Protein AF-A0A7C4DZB6-F1 (afdb_monomer_lite)

Foldseek 3Di:
DDDDPPPVVVVCVVVVVVVVVVVVVVVVCVVVVPDDDDDPLQPFDADDPPDDPVVNVVDCRVVVSVVSVVVVVVVVVVVVVVVVVVVD

pLDDT: mean 87.51, std 11.6, range [43.81, 97.94]

Structure (mmCIF, N/CA/C/O backbone):
data_AF-A0A7C4DZB6-F1
#
_entry.id   AF-A0A7C4DZB6-F1
#
loop_
_atom_site.group_PDB
_atom_site.id
_atom_site.type_symbol
_atom_site.label_atom_id
_atom_site.label_alt_id
_atom_site.label_comp_id
_atom_site.label_asym_id
_atom_site.label_entity_id
_atom_site.label_seq_id
_atom_site.pdbx_PDB_ins_code
_atom_site.Cartn_x
_atom_site.Cartn_y
_atom_site.Cartn_z
_atom_site.occupancy
_atom_site.B_iso_or_equiv
_atom_site.auth_seq_id
_atom_site.auth_comp_id
_atom_site.auth_asym_id
_atom_site.auth_atom_id
_atom_site.pdbx_PDB_model_num
ATOM 1 N N . MET A 1 1 ? -37.264 -18.567 20.679 1.00 43.81 1 MET A N 1
ATOM 2 C CA . MET A 1 1 ? -35.853 -18.182 20.474 1.00 43.81 1 MET A CA 1
ATOM 3 C C . MET A 1 1 ? -35.665 -18.037 18.970 1.00 43.81 1 MET A C 1
ATOM 5 O O . MET A 1 1 ? -35.610 -19.041 18.275 1.00 43.81 1 MET A O 1
ATOM 9 N N . GLU A 1 2 ? -35.758 -16.813 18.449 1.00 49.41 2 GLU A N 1
ATOM 10 C CA . GLU A 1 2 ? -35.653 -16.544 17.008 1.00 49.41 2 GLU A CA 1
ATOM 11 C C . GLU A 1 2 ? -34.194 -16.664 16.563 1.00 49.41 2 GLU A C 1
ATOM 13 O O . GLU A 1 2 ? -33.314 -15.969 17.068 1.00 49.41 2 GLU A O 1
ATOM 18 N N . THR A 1 3 ? -33.918 -17.566 15.626 1.00 56.78 3 THR A N 1
ATOM 19 C CA . THR A 1 3 ? -32.589 -17.695 15.029 1.00 56.78 3 THR A CA 1
ATOM 20 C C . THR A 1 3 ? -32.464 -16.686 13.894 1.00 56.78 3 THR A C 1
ATOM 22 O O . THR A 1 3 ? -32.981 -16.916 12.799 1.00 56.78 3 THR A O 1
ATOM 25 N N . ILE A 1 4 ? -31.773 -15.573 14.140 1.00 66.00 4 ILE A N 1
ATOM 26 C CA . ILE A 1 4 ? -31.389 -14.625 13.089 1.00 66.00 4 ILE A CA 1
ATOM 27 C C . ILE A 1 4 ? -30.488 -15.376 12.099 1.00 66.00 4 ILE A C 1
ATOM 29 O O . ILE A 1 4 ? -29.339 -15.705 12.403 1.00 66.00 4 ILE A O 1
ATOM 33 N N . LYS A 1 5 ? -31.009 -15.683 10.906 1.00 63.56 5 LYS A N 1
ATOM 34 C CA . LYS A 1 5 ? -30.211 -16.232 9.804 1.00 63.56 5 LYS A CA 1
ATOM 35 C C . LYS A 1 5 ? -29.308 -15.120 9.276 1.00 63.56 5 LYS A C 1
ATOM 37 O O . LYS A 1 5 ? -29.707 -14.343 8.415 1.00 63.56 5 LYS A O 1
ATOM 42 N N . ILE A 1 6 ? -28.090 -15.037 9.804 1.00 65.44 6 ILE A N 1
ATOM 43 C CA . ILE A 1 6 ? -27.058 -14.128 9.299 1.00 65.44 6 ILE A CA 1
ATOM 44 C C . ILE A 1 6 ? -26.742 -14.542 7.857 1.00 65.44 6 ILE A C 1
ATOM 46 O O . ILE A 1 6 ? -26.097 -15.567 7.614 1.00 65.44 6 ILE A O 1
ATOM 50 N N . ASN A 1 7 ? -27.223 -13.761 6.890 1.00 68.88 7 ASN A N 1
ATOM 51 C CA . ASN A 1 7 ? -26.947 -13.988 5.480 1.00 68.88 7 ASN A CA 1
ATOM 52 C C . ASN A 1 7 ? -25.494 -13.591 5.186 1.00 68.88 7 ASN A C 1
ATOM 54 O O . ASN A 1 7 ? -25.208 -12.438 4.865 1.00 68.88 7 ASN A O 1
ATOM 58 N N . ARG A 1 8 ? -24.568 -14.552 5.310 1.00 69.25 8 ARG A N 1
ATOM 59 C CA . ARG A 1 8 ? -23.122 -14.344 5.095 1.00 69.25 8 ARG A CA 1
ATOM 60 C C . ARG A 1 8 ? -22.820 -13.686 3.748 1.00 69.25 8 ARG A C 1
ATOM 62 O O . ARG A 1 8 ? -21.847 -12.950 3.648 1.00 69.25 8 ARG A O 1
ATOM 69 N N . PHE A 1 9 ? -23.677 -13.902 2.747 1.00 70.44 9 PHE A N 1
ATOM 70 C CA . PHE A 1 9 ? -23.546 -13.325 1.412 1.00 70.44 9 PHE A CA 1
ATOM 71 C C . PHE A 1 9 ? -23.538 -11.788 1.420 1.00 70.44 9 PHE A C 1
ATOM 73 O O . PHE A 1 9 ? -22.777 -11.168 0.682 1.00 70.44 9 PHE A O 1
ATOM 80 N N . SER A 1 10 ? -24.312 -11.168 2.317 1.00 76.75 10 SER A N 1
ATOM 81 C CA . SER A 1 10 ? -24.396 -9.708 2.433 1.00 76.75 10 SER A CA 1
ATOM 82 C C . SER A 1 10 ? -23.085 -9.061 2.893 1.00 76.75 10 SER A C 1
ATOM 84 O O . SER A 1 10 ? -22.850 -7.897 2.584 1.00 76.75 10 SER A O 1
ATOM 86 N N . ASN A 1 11 ? -22.214 -9.805 3.585 1.00 83.94 11 ASN A N 1
ATOM 87 C CA . ASN A 1 11 ? -20.913 -9.301 4.034 1.00 83.94 11 ASN A CA 1
ATOM 88 C C . ASN A 1 11 ? -19.890 -9.225 2.890 1.00 83.94 11 ASN A C 1
ATOM 90 O O . ASN A 1 11 ? -18.936 -8.457 2.974 1.00 83.94 11 ASN A O 1
ATOM 94 N N . TYR A 1 12 ? -20.082 -9.997 1.815 1.00 88.06 12 TYR A N 1
ATOM 95 C CA . TYR A 1 12 ? -19.166 -10.010 0.671 1.00 88.06 12 TYR A CA 1
ATOM 96 C C . TYR A 1 12 ? -19.475 -8.921 -0.350 1.00 88.06 12 TYR A C 1
ATOM 98 O O . TYR A 1 12 ? -18.569 -8.487 -1.053 1.00 88.06 12 TYR A O 1
ATOM 106 N N . ILE A 1 13 ? -20.723 -8.449 -0.415 1.00 90.81 13 ILE A N 1
ATOM 107 C CA . ILE A 1 13 ? -21.145 -7.379 -1.329 1.00 90.81 13 ILE A CA 1
ATOM 108 C C . ILE A 1 13 ? -20.242 -6.135 -1.227 1.00 90.81 13 ILE A C 1
ATOM 110 O O . ILE A 1 13 ? -19.715 -5.722 -2.262 1.00 90.81 13 ILE A O 1
ATOM 114 N N . PRO A 1 14 ? -19.988 -5.544 -0.038 1.00 92.12 14 PRO A N 1
ATOM 115 C CA . PRO A 1 14 ? -19.117 -4.372 0.051 1.00 92.12 14 PRO A CA 1
ATOM 116 C C . PRO A 1 14 ? -17.669 -4.683 -0.348 1.00 92.12 14 PRO A C 1
ATOM 118 O O . PRO A 1 14 ? -17.028 -3.860 -0.996 1.00 92.12 14 PRO A O 1
ATOM 121 N N . ILE A 1 15 ? -17.164 -5.878 -0.026 1.00 93.56 15 ILE A N 1
ATOM 122 C CA . ILE A 1 15 ? -15.795 -6.303 -0.358 1.00 93.56 15 ILE A CA 1
ATOM 123 C C . ILE A 1 15 ? -15.629 -6.425 -1.876 1.00 93.56 15 ILE A C 1
ATOM 125 O O . ILE A 1 15 ? -14.722 -5.827 -2.450 1.00 93.56 15 ILE A O 1
ATOM 129 N N . LEU A 1 16 ? -16.532 -7.156 -2.532 1.00 95.44 16 LEU A N 1
ATOM 130 C CA . LEU A 1 16 ? -16.524 -7.357 -3.981 1.00 95.44 16 LEU A CA 1
ATOM 131 C C . LEU A 1 16 ? -16.697 -6.037 -4.730 1.00 95.44 16 LEU A C 1
ATOM 133 O O . LEU A 1 16 ? -15.978 -5.792 -5.694 1.00 95.44 16 LEU A O 1
ATOM 137 N N . SER A 1 17 ? -17.598 -5.173 -4.257 1.00 94.88 17 SER A N 1
ATOM 138 C CA . SER A 1 17 ? -17.782 -3.831 -4.814 1.00 94.88 17 SER A CA 1
ATOM 139 C C . SER A 1 17 ? -16.499 -3.004 -4.714 1.00 94.88 17 SER A C 1
ATOM 141 O O . SER A 1 17 ? -16.075 -2.408 -5.700 1.00 94.88 17 SER A O 1
ATOM 143 N N . THR A 1 18 ? -15.828 -3.030 -3.556 1.00 96.62 18 THR A N 1
ATOM 144 C CA . THR A 1 18 ? -14.573 -2.293 -3.342 1.00 96.62 18 THR A CA 1
ATOM 145 C C . THR A 1 18 ? -13.481 -2.792 -4.280 1.00 96.62 18 THR A C 1
ATOM 147 O O . THR A 1 18 ? -12.867 -1.991 -4.974 1.00 96.62 18 THR A O 1
ATOM 150 N N . ILE A 1 19 ? -13.287 -4.112 -4.370 1.00 97.25 19 ILE A N 1
ATOM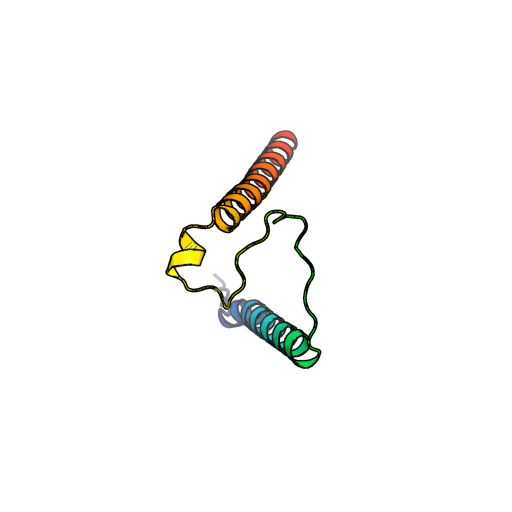 151 C CA . ILE A 1 19 ? -12.304 -4.718 -5.277 1.00 97.25 19 ILE A CA 1
ATOM 152 C C . ILE A 1 19 ? -12.609 -4.331 -6.729 1.00 97.25 19 ILE A C 1
ATOM 154 O O . ILE A 1 19 ? -11.714 -3.885 -7.444 1.00 97.25 19 ILE A O 1
ATOM 158 N N . PHE A 1 20 ? -13.867 -4.459 -7.159 1.00 97.94 20 PHE A N 1
ATOM 159 C CA . PHE A 1 20 ? -14.285 -4.102 -8.514 1.00 97.94 20 PHE A CA 1
ATOM 160 C C . PHE A 1 20 ? -14.016 -2.625 -8.827 1.00 97.94 20 PHE A C 1
ATOM 162 O O . PHE A 1 20 ? -13.413 -2.316 -9.853 1.00 97.94 20 PHE A O 1
ATOM 169 N N . LEU A 1 21 ? -14.402 -1.719 -7.926 1.00 97.81 21 LEU A N 1
ATOM 170 C CA . LEU A 1 21 ? -14.163 -0.282 -8.068 1.00 97.81 21 LEU A CA 1
ATOM 171 C C . LEU A 1 21 ? -12.667 0.046 -8.130 1.00 97.81 21 LEU A C 1
ATOM 173 O O . LEU A 1 21 ? -12.262 0.855 -8.964 1.00 97.81 21 LEU A O 1
ATOM 177 N N . THR A 1 22 ? -11.837 -0.599 -7.303 1.00 97.19 22 THR A N 1
ATOM 178 C CA . THR A 1 22 ? -10.377 -0.428 -7.333 1.00 97.19 22 THR A CA 1
ATOM 179 C C . THR A 1 22 ? -9.795 -0.815 -8.693 1.00 97.19 22 THR A C 1
ATOM 181 O O . THR A 1 22 ? -9.016 -0.050 -9.262 1.00 97.19 22 THR A O 1
ATOM 184 N N . TRP A 1 23 ? -10.192 -1.962 -9.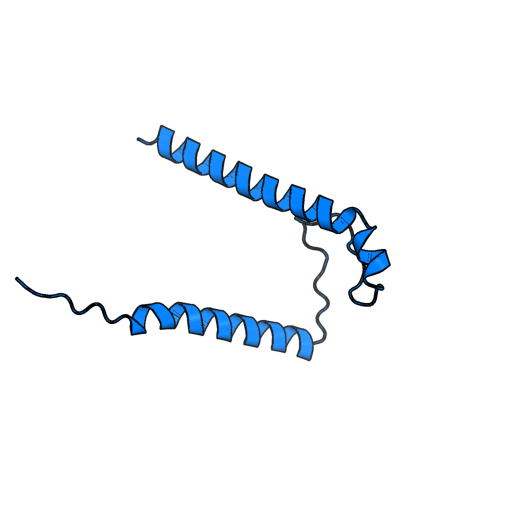246 1.00 97.69 23 TRP A N 1
ATOM 185 C CA . TRP A 1 23 ? -9.711 -2.411 -10.557 1.00 97.69 23 TRP A CA 1
ATOM 186 C C . TRP A 1 23 ? -10.225 -1.553 -11.709 1.00 97.69 23 TRP A C 1
ATOM 188 O O . TRP A 1 23 ? -9.468 -1.265 -12.640 1.00 97.69 23 TRP A O 1
ATOM 198 N N . LEU A 1 24 ? -11.483 -1.114 -11.642 1.00 97.69 24 LEU A N 1
ATOM 199 C CA . LEU A 1 24 ? -12.057 -0.187 -12.613 1.00 97.69 24 LEU A CA 1
ATOM 200 C C . LEU A 1 24 ? -11.256 1.121 -12.643 1.00 97.69 24 LEU A C 1
ATOM 202 O O . LEU A 1 24 ? -10.850 1.573 -13.711 1.00 97.69 24 LEU A O 1
ATOM 206 N N . PHE A 1 25 ? -10.963 1.686 -11.471 1.00 95.44 25 PHE A N 1
ATOM 207 C CA . PHE A 1 25 ? -10.180 2.911 -11.348 1.00 95.44 25 PHE A CA 1
ATOM 208 C C . PHE A 1 25 ? -8.736 2.745 -11.843 1.00 95.44 25 PHE A C 1
ATOM 210 O O . PHE A 1 25 ? -8.258 3.568 -12.623 1.00 95.44 25 PHE A O 1
ATOM 217 N N . ALA A 1 26 ? -8.055 1.660 -11.459 1.00 93.62 26 ALA A N 1
ATOM 218 C CA . ALA A 1 26 ? -6.705 1.362 -11.943 1.00 93.62 26 ALA A CA 1
ATOM 219 C C . ALA A 1 26 ? -6.667 1.235 -13.476 1.00 93.62 26 ALA A C 1
ATOM 221 O O . ALA A 1 26 ? -5.776 1.776 -14.128 1.00 93.62 26 ALA A O 1
ATOM 222 N N . SER A 1 27 ? -7.678 0.584 -14.056 1.00 95.50 27 SER A N 1
ATOM 223 C CA . SER A 1 27 ? -7.810 0.432 -15.508 1.00 95.50 27 SER A CA 1
ATOM 224 C C . SER A 1 27 ? -8.019 1.778 -16.205 1.00 95.50 27 SER A C 1
ATOM 226 O O . SER A 1 27 ? -7.424 2.020 -17.253 1.00 95.50 27 SER A O 1
ATOM 228 N N . MET A 1 28 ? -8.808 2.681 -15.613 1.00 95.81 28 MET A N 1
ATOM 229 C CA . MET A 1 28 ? -8.980 4.046 -16.122 1.00 95.81 28 MET A CA 1
ATOM 230 C C . MET A 1 28 ? -7.670 4.846 -16.099 1.00 95.81 28 MET A C 1
ATOM 232 O O . MET A 1 28 ? -7.360 5.506 -17.087 1.00 95.81 28 MET A O 1
ATOM 236 N N . ILE A 1 29 ? -6.885 4.766 -15.018 1.00 93.44 29 ILE A N 1
ATOM 237 C CA . ILE A 1 29 ? -5.572 5.434 -14.924 1.00 93.44 29 ILE A CA 1
ATOM 238 C C . ILE A 1 29 ? -4.640 4.963 -16.042 1.00 93.44 29 ILE A C 1
ATOM 240 O O . ILE A 1 29 ? -4.030 5.795 -16.711 1.00 93.44 29 ILE A O 1
ATOM 244 N N . ILE A 1 30 ? -4.562 3.645 -16.255 1.00 92.00 30 ILE A N 1
ATOM 245 C CA . ILE A 1 30 ? -3.722 3.048 -17.300 1.00 92.00 30 ILE A CA 1
ATOM 246 C C . ILE A 1 30 ? -4.199 3.489 -18.688 1.00 92.00 30 ILE A C 1
ATOM 248 O O . ILE A 1 30 ? -3.385 3.867 -19.523 1.00 92.00 30 ILE A O 1
ATOM 252 N N . TYR A 1 31 ? -5.513 3.476 -18.932 1.00 95.75 31 TYR A N 1
ATOM 253 C CA . TYR A 1 31 ? -6.088 3.855 -20.225 1.00 95.75 31 TYR A CA 1
ATOM 254 C C . TYR A 1 31 ? -5.817 5.321 -20.595 1.00 95.75 31 TYR A C 1
ATOM 256 O O . TYR A 1 31 ? -5.622 5.636 -21.766 1.00 95.75 31 TYR A O 1
ATOM 264 N N . VAL A 1 32 ? -5.803 6.215 -19.605 1.00 95.00 32 VAL A N 1
ATOM 265 C CA . VAL A 1 32 ? -5.579 7.658 -19.799 1.00 95.00 32 VAL A CA 1
ATOM 266 C C . VAL A 1 32 ? -4.089 8.038 -19.667 1.00 95.00 32 VAL A C 1
ATOM 268 O O . VAL A 1 32 ? -3.744 9.203 -19.828 1.00 95.00 32 VAL A O 1
ATOM 271 N N . ASP A 1 33 ? -3.197 7.073 -19.403 1.00 89.50 33 ASP A N 1
ATOM 272 C CA . ASP A 1 33 ? -1.756 7.272 -19.149 1.00 89.50 33 ASP A CA 1
ATOM 273 C C . ASP A 1 33 ? -1.469 8.354 -18.087 1.00 89.50 33 ASP A C 1
ATOM 275 O O . ASP A 1 33 ? -0.564 9.186 -18.201 1.00 89.50 33 ASP A O 1
ATOM 279 N N . ILE A 1 34 ? -2.278 8.371 -17.024 1.00 87.94 34 ILE A N 1
ATOM 280 C CA . ILE A 1 34 ? -2.065 9.296 -15.909 1.00 87.94 34 ILE A CA 1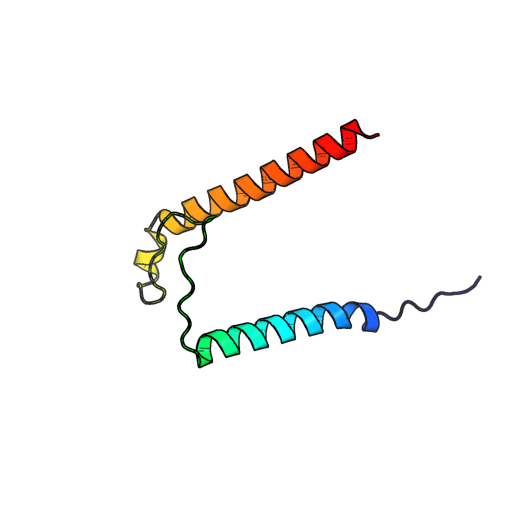
ATOM 281 C C . ILE A 1 34 ? -0.871 8.794 -15.101 1.00 87.94 34 ILE A C 1
ATOM 283 O O . ILE A 1 34 ? -0.923 7.718 -14.507 1.00 87.94 34 ILE A O 1
ATOM 287 N N . ARG A 1 35 ? 0.185 9.609 -15.017 1.00 83.19 35 ARG A N 1
ATOM 288 C CA . ARG A 1 35 ? 1.325 9.367 -14.124 1.00 83.19 35 ARG A CA 1
ATOM 289 C C . ARG A 1 35 ? 1.049 10.013 -12.767 1.00 83.19 35 ARG A C 1
ATOM 291 O O . ARG A 1 35 ? 1.135 11.240 -12.668 1.00 83.19 35 ARG A O 1
ATOM 298 N N . PRO A 1 36 ? 0.674 9.244 -11.729 1.00 79.19 36 PRO A N 1
ATOM 299 C CA . PRO A 1 36 ? 0.436 9.816 -10.415 1.00 79.19 36 PRO A CA 1
ATOM 300 C C . PRO A 1 36 ? 1.726 10.448 -9.885 1.00 79.19 36 PRO A C 1
ATOM 302 O O . PRO A 1 36 ? 2.807 9.872 -9.990 1.00 79.19 36 PRO A O 1
ATOM 305 N N . GLY A 1 37 ? 1.604 11.658 -9.338 1.00 81.81 37 GLY A N 1
ATOM 306 C CA . GLY A 1 37 ? 2.719 12.340 -8.690 1.00 81.81 37 GLY A CA 1
ATOM 307 C C . GLY A 1 37 ? 3.176 11.613 -7.425 1.00 81.81 37 GLY A C 1
ATOM 308 O O . GLY A 1 37 ? 2.484 10.738 -6.900 1.00 81.81 37 GLY A O 1
ATOM 309 N N . GLN A 1 38 ? 4.341 12.008 -6.915 1.00 81.94 38 GLN A N 1
ATOM 310 C CA . GLN A 1 38 ? 4.895 11.427 -5.699 1.00 81.94 38 GLN A CA 1
ATOM 311 C C . GLN A 1 38 ? 3.953 11.667 -4.502 1.00 81.94 38 GLN A C 1
ATOM 313 O O . GLN A 1 38 ? 3.589 12.819 -4.235 1.00 81.94 38 GLN A O 1
ATOM 318 N N . PRO A 1 39 ? 3.547 10.617 -3.764 1.00 83.69 39 PRO A N 1
ATOM 319 C CA . PRO A 1 39 ? 2.698 10.792 -2.597 1.00 83.69 39 PRO A CA 1
ATOM 320 C C . PRO A 1 39 ? 3.418 11.599 -1.503 1.00 83.69 39 PRO A C 1
ATOM 322 O O . PRO A 1 39 ? 4.590 11.343 -1.220 1.00 83.69 39 PRO A O 1
ATOM 325 N N . PRO A 1 40 ? 2.726 12.519 -0.807 1.00 84.94 40 PRO A N 1
ATOM 326 C CA . PRO A 1 40 ? 3.346 13.379 0.207 1.00 84.94 40 PRO A CA 1
ATOM 327 C C . PRO A 1 40 ? 3.877 12.605 1.425 1.00 84.94 40 PRO A C 1
ATOM 329 O O . PRO A 1 40 ? 4.754 13.082 2.136 1.00 84.94 40 PRO A O 1
ATOM 332 N N . ILE A 1 41 ? 3.341 11.408 1.669 1.00 84.50 41 ILE A N 1
ATOM 333 C CA . ILE A 1 41 ? 3.719 10.520 2.778 1.00 84.50 41 ILE A CA 1
ATOM 334 C C . ILE A 1 41 ? 4.941 9.636 2.470 1.00 84.50 41 ILE A C 1
ATOM 336 O O . ILE A 1 41 ? 5.471 9.009 3.383 1.00 84.50 41 ILE A O 1
ATOM 340 N N . THR A 1 42 ? 5.399 9.595 1.215 1.00 89.50 42 THR A N 1
ATOM 341 C CA . THR A 1 42 ? 6.552 8.801 0.754 1.00 89.50 42 THR A CA 1
ATOM 342 C C . THR A 1 42 ? 7.537 9.710 0.007 1.00 89.50 42 THR A C 1
ATOM 344 O O . THR A 1 42 ? 7.614 9.677 -1.22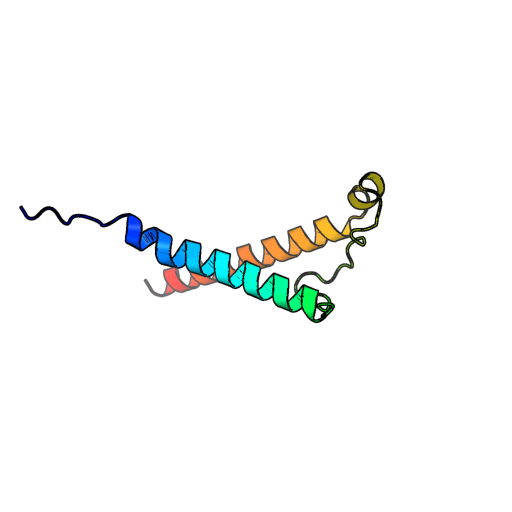6 1.00 89.50 42 THR A O 1
ATOM 347 N N . PRO A 1 43 ? 8.253 10.589 0.733 1.00 87.94 43 PRO A N 1
ATOM 348 C CA . PRO A 1 43 ? 9.050 11.661 0.137 1.00 87.94 43 PRO A CA 1
ATOM 349 C C . PRO A 1 43 ? 10.357 11.170 -0.494 1.00 87.94 43 PRO A C 1
ATOM 351 O O . PRO A 1 43 ? 10.964 11.892 -1.286 1.00 87.94 43 PRO A O 1
ATOM 354 N N . PHE A 1 44 ? 10.815 9.960 -0.167 1.00 91.31 44 PHE A N 1
ATOM 355 C CA . PHE A 1 44 ? 12.019 9.408 -0.773 1.00 91.31 44 PHE A CA 1
ATOM 356 C C . PHE A 1 44 ? 11.671 8.775 -2.119 1.00 91.31 44 PHE A C 1
ATOM 358 O O . PHE A 1 44 ? 10.755 7.960 -2.206 1.00 91.31 44 PHE A O 1
ATOM 365 N N . GLN A 1 45 ? 12.393 9.158 -3.172 1.00 89.50 45 GLN A N 1
ATOM 366 C CA . GLN A 1 45 ? 12.179 8.610 -4.509 1.00 89.50 45 GLN A CA 1
ATOM 367 C C . GLN A 1 45 ? 12.565 7.127 -4.535 1.00 89.50 45 GLN A C 1
ATOM 369 O O . GLN A 1 45 ? 13.706 6.764 -4.233 1.00 89.50 45 GLN A O 1
ATOM 374 N N . GLU A 1 46 ? 11.615 6.275 -4.907 1.00 87.25 46 GLU A N 1
ATOM 375 C CA . GLU A 1 46 ? 11.836 4.836 -5.037 1.00 87.25 46 GLU A CA 1
ATOM 376 C C . GLU A 1 46 ? 12.432 4.487 -6.411 1.00 87.25 46 GLU A C 1
ATOM 378 O O . GLU A 1 46 ? 12.276 5.258 -7.364 1.00 87.25 46 GLU A O 1
ATOM 383 N N . PRO A 1 47 ? 13.153 3.353 -6.527 1.00 88.06 47 PRO A N 1
ATOM 384 C CA . PRO A 1 47 ? 13.594 2.846 -7.820 1.00 88.06 47 PRO A CA 1
ATOM 385 C C . PRO A 1 47 ? 12.412 2.663 -8.770 1.00 88.06 47 PRO A C 1
ATOM 387 O O . PRO A 1 47 ? 11.340 2.216 -8.362 1.00 88.06 47 PRO A O 1
ATOM 390 N N . GLU A 1 48 ? 12.633 2.947 -10.048 1.00 86.00 48 GLU A N 1
ATOM 391 C CA . GLU A 1 48 ? 11.628 2.691 -11.073 1.00 86.00 48 GLU A CA 1
ATOM 392 C C . GLU A 1 48 ? 11.308 1.187 -11.154 1.00 86.00 48 GLU A C 1
ATOM 394 O O . GLU A 1 48 ? 12.198 0.353 -10.956 1.00 86.00 48 GLU A O 1
ATOM 399 N N . PRO A 1 49 ? 10.079 0.795 -11.532 1.00 81.00 49 PRO A N 1
ATOM 400 C CA . PRO A 1 49 ? 9.720 -0.615 -11.707 1.00 81.00 49 PRO A CA 1
ATOM 401 C C . PRO A 1 49 ? 10.595 -1.361 -12.727 1.00 81.00 49 PRO A C 1
ATOM 403 O O . PRO A 1 49 ? 10.688 -2.586 -12.694 1.00 81.00 49 PRO A O 1
ATOM 406 N N . SER A 1 50 ? 11.246 -0.633 -13.640 1.00 85.75 50 SER A N 1
ATOM 407 C CA . SER A 1 50 ? 12.204 -1.175 -14.608 1.00 85.75 50 SER A CA 1
ATOM 408 C C . SER A 1 50 ? 13.597 -1.445 -14.024 1.00 85.75 50 SER A C 1
ATOM 410 O O . SER A 1 50 ? 14.448 -2.002 -14.720 1.00 85.75 50 SER A O 1
ATOM 412 N N . THR A 1 51 ? 13.878 -1.027 -12.786 1.00 87.75 51 THR A N 1
ATOM 413 C CA . THR A 1 51 ? 15.168 -1.259 -12.127 1.00 87.75 51 THR A CA 1
ATOM 414 C C . THR A 1 51 ? 15.344 -2.751 -11.800 1.00 87.75 51 THR A C 1
ATOM 416 O O . THR A 1 51 ? 14.430 -3.369 -11.250 1.00 87.75 51 THR A O 1
ATOM 419 N N . PRO A 1 52 ? 16.517 -3.357 -12.083 1.00 90.56 52 PRO A N 1
ATOM 420 C CA . PRO A 1 52 ? 16.774 -4.753 -11.746 1.00 90.56 52 PRO A CA 1
ATOM 421 C C . PRO A 1 52 ? 16.543 -5.045 -10.252 1.00 90.56 52 PRO A C 1
ATOM 423 O O . PRO A 1 52 ? 17.014 -4.271 -9.411 1.00 90.56 52 PRO A O 1
ATOM 426 N N . PRO A 1 53 ? 15.921 -6.185 -9.884 1.00 85.81 53 PRO A N 1
ATOM 427 C CA . PRO A 1 53 ? 15.563 -6.477 -8.492 1.00 85.81 53 PRO A CA 1
ATOM 428 C C . PRO A 1 53 ? 16.743 -6.400 -7.516 1.00 85.81 53 PRO A C 1
ATOM 430 O O . PRO A 1 53 ? 16.617 -5.852 -6.426 1.00 85.81 53 PRO A O 1
ATOM 433 N N . GLY A 1 54 ? 17.922 -6.884 -7.926 1.00 87.94 54 GLY A N 1
ATOM 434 C CA . GLY A 1 54 ? 19.125 -6.846 -7.090 1.00 87.94 54 GLY A CA 1
ATOM 435 C C . GLY A 1 54 ? 19.604 -5.430 -6.752 1.00 87.94 54 GLY A C 1
ATOM 436 O O . GLY A 1 54 ? 20.196 -5.230 -5.699 1.00 87.94 54 GLY A O 1
ATOM 437 N N . GLN A 1 55 ? 19.323 -4.443 -7.606 1.00 83.56 55 GLN A N 1
ATOM 438 C CA . GLN A 1 55 ? 19.649 -3.037 -7.349 1.00 83.56 55 GLN A CA 1
ATOM 439 C C . GLN A 1 55 ? 18.534 -2.334 -6.570 1.00 83.56 55 GLN A C 1
ATOM 441 O O . GLN A 1 55 ? 18.820 -1.493 -5.720 1.00 83.56 55 GLN A O 1
ATOM 446 N N . ALA A 1 56 ? 17.274 -2.713 -6.806 1.00 85.00 56 ALA A N 1
ATOM 447 C CA . ALA A 1 56 ? 16.130 -2.169 -6.082 1.00 85.00 56 ALA A CA 1
ATOM 448 C C . ALA A 1 56 ? 16.214 -2.445 -4.568 1.00 85.00 56 ALA A C 1
ATOM 450 O O . ALA A 1 56 ? 15.898 -1.567 -3.770 1.00 85.00 56 ALA A O 1
ATOM 451 N N . LEU A 1 57 ? 16.715 -3.623 -4.176 1.00 85.19 57 LEU A N 1
ATOM 452 C CA . LEU A 1 57 ? 16.885 -4.016 -2.769 1.00 85.19 57 LEU A CA 1
ATOM 453 C C . LEU A 1 57 ? 18.010 -3.269 -2.039 1.00 85.19 57 LEU A C 1
ATOM 455 O O . LEU A 1 57 ? 18.021 -3.214 -0.814 1.00 85.19 57 LEU A O 1
ATOM 459 N N . LEU A 1 58 ? 18.974 -2.713 -2.772 1.00 89.88 58 LEU A N 1
ATOM 460 C CA . LEU A 1 58 ? 20.070 -1.946 -2.177 1.00 89.88 58 LEU A CA 1
ATOM 461 C C . LEU A 1 58 ? 19.685 -0.485 -1.932 1.00 89.88 58 LEU A C 1
ATOM 463 O O . LEU A 1 58 ? 20.380 0.214 -1.196 1.00 89.88 58 LEU A O 1
ATOM 467 N N . ASN A 1 59 ? 18.595 -0.008 -2.541 1.00 90.31 59 ASN A N 1
ATOM 468 C CA . ASN A 1 59 ? 18.131 1.353 -2.334 1.00 90.31 59 ASN A CA 1
ATOM 469 C C . ASN A 1 59 ? 17.451 1.464 -0.954 1.00 90.31 59 ASN A C 1
ATOM 471 O O . ASN A 1 59 ? 16.477 0.756 -0.706 1.00 90.31 59 ASN A O 1
ATOM 475 N N . PRO A 1 60 ? 17.906 2.356 -0.054 1.00 92.00 60 PRO A N 1
ATOM 476 C CA . PRO A 1 60 ? 17.276 2.546 1.251 1.00 92.00 60 PRO A CA 1
ATOM 477 C C . PRO A 1 60 ? 15.889 3.213 1.181 1.00 92.00 60 PRO A C 1
ATOM 479 O O . PRO A 1 60 ? 15.122 3.115 2.140 1.00 92.00 60 PRO A O 1
ATOM 482 N N . ALA A 1 61 ? 15.548 3.896 0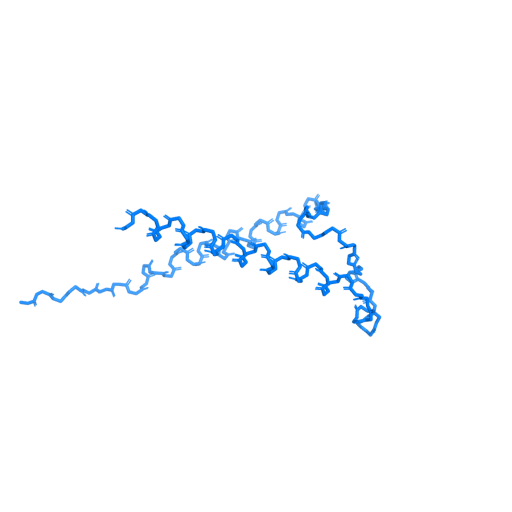.083 1.00 92.50 61 ALA A N 1
ATOM 483 C CA . ALA A 1 61 ? 14.347 4.727 -0.028 1.00 92.50 61 ALA A CA 1
ATOM 484 C C . ALA A 1 61 ? 13.019 3.987 0.247 1.00 92.50 61 ALA A C 1
ATOM 486 O O . ALA A 1 61 ? 12.252 4.494 1.071 1.00 92.50 61 ALA A O 1
ATOM 487 N N . PRO A 1 62 ? 12.747 2.788 -0.317 1.00 91.31 62 PRO A N 1
ATOM 488 C CA . PRO A 1 62 ? 11.506 2.057 -0.035 1.00 91.31 62 PRO A CA 1
ATOM 489 C C . PRO A 1 62 ? 11.357 1.700 1.452 1.00 91.31 62 PRO A C 1
ATOM 491 O O . PRO A 1 62 ? 10.267 1.769 2.026 1.00 91.31 62 PRO A O 1
ATOM 494 N N . TYR A 1 63 ? 12.470 1.371 2.116 1.00 93.06 63 TYR A N 1
ATOM 495 C CA . TYR A 1 63 ? 12.482 1.047 3.542 1.00 93.06 63 TYR A CA 1
ATOM 496 C C . TYR A 1 63 ? 12.209 2.285 4.401 1.00 93.06 63 TYR A C 1
ATOM 498 O O . TYR A 1 63 ? 11.415 2.221 5.341 1.00 93.06 63 TYR A O 1
ATOM 506 N N . LEU A 1 64 ? 12.814 3.426 4.061 1.00 93.81 64 LEU A N 1
ATOM 507 C CA . LEU A 1 64 ? 12.587 4.689 4.767 1.00 93.81 64 LEU A CA 1
ATOM 508 C C . LEU A 1 64 ? 11.142 5.181 4.611 1.00 93.81 64 LEU A C 1
ATOM 510 O O . LEU A 1 64 ? 10.523 5.565 5.605 1.00 93.81 64 LEU A O 1
ATOM 514 N N . ASN A 1 65 ? 10.581 5.106 3.401 1.00 94.56 65 ASN A N 1
ATOM 515 C CA . ASN A 1 65 ? 9.171 5.417 3.149 1.00 94.56 65 ASN A CA 1
ATOM 516 C C . ASN A 1 65 ? 8.242 4.521 3.979 1.00 94.56 65 ASN A C 1
ATOM 518 O O . ASN A 1 65 ? 7.305 5.011 4.611 1.00 94.56 65 ASN A O 1
ATOM 522 N N . THR A 1 66 ? 8.540 3.222 4.044 1.00 93.94 66 THR A N 1
ATOM 523 C CA . THR A 1 66 ? 7.767 2.262 4.845 1.00 93.94 66 THR A CA 1
ATOM 524 C C . THR A 1 66 ? 7.807 2.608 6.337 1.00 93.94 66 THR A C 1
ATOM 526 O O . THR A 1 66 ? 6.763 2.636 6.992 1.00 93.94 66 THR A O 1
ATOM 529 N N . ILE A 1 67 ? 8.987 2.925 6.883 1.00 95.38 67 ILE A N 1
ATOM 530 C CA . ILE A 1 67 ? 9.140 3.323 8.292 1.00 95.38 67 ILE A CA 1
ATOM 531 C C . ILE A 1 67 ? 8.345 4.598 8.586 1.00 95.38 67 ILE A C 1
ATOM 533 O O . ILE A 1 67 ? 7.645 4.656 9.600 1.00 95.38 67 ILE A O 1
ATOM 537 N N . LEU A 1 68 ? 8.413 5.605 7.709 1.00 94.38 68 LEU A N 1
ATOM 538 C CA . LEU A 1 68 ? 7.640 6.840 7.858 1.00 94.38 68 LEU A CA 1
ATOM 539 C C . LEU A 1 68 ? 6.137 6.563 7.868 1.00 94.38 68 LEU A C 1
ATOM 541 O O . LEU A 1 68 ? 5.436 7.000 8.783 1.00 94.38 68 LEU A O 1
ATOM 545 N N . PHE A 1 69 ? 5.651 5.793 6.897 1.00 94.81 69 PHE A N 1
ATOM 546 C CA . PHE A 1 69 ? 4.237 5.459 6.782 1.00 94.81 69 PHE A CA 1
ATOM 547 C C . PHE A 1 69 ? 3.710 4.732 8.028 1.00 94.81 69 PHE A C 1
ATOM 549 O O . PHE A 1 69 ? 2.701 5.137 8.611 1.00 94.81 69 PHE A O 1
ATOM 556 N N . ILE A 1 70 ? 4.431 3.706 8.492 1.00 96.12 70 ILE A N 1
ATOM 557 C CA . ILE A 1 70 ? 4.072 2.955 9.704 1.00 96.12 70 ILE A CA 1
ATOM 558 C C . ILE A 1 70 ? 4.109 3.860 10.940 1.00 96.12 70 ILE A C 1
ATOM 560 O O . ILE A 1 70 ? 3.230 3.760 11.801 1.00 96.12 70 ILE A O 1
ATOM 564 N N . SER A 1 71 ? 5.085 4.765 11.028 1.00 95.31 71 SER A N 1
ATOM 565 C CA . SER A 1 71 ? 5.201 5.705 12.146 1.00 95.31 71 SER A CA 1
ATOM 566 C C . SER A 1 71 ? 3.992 6.637 12.220 1.00 95.31 71 SER A C 1
ATOM 568 O O . SER A 1 71 ? 3.410 6.790 13.293 1.00 95.31 71 SER A O 1
ATOM 570 N N . VAL A 1 72 ? 3.558 7.197 11.085 1.00 95.50 72 VAL A N 1
ATOM 571 C CA . VAL A 1 72 ? 2.357 8.044 11.015 1.00 95.50 72 VAL A CA 1
ATOM 572 C C . VAL A 1 72 ? 1.122 7.260 11.455 1.00 95.50 72 VAL A C 1
ATOM 574 O O . VAL A 1 72 ? 0.416 7.705 12.359 1.00 95.50 72 VAL A O 1
ATOM 577 N N . LEU A 1 73 ? 0.898 6.063 10.900 1.00 95.56 73 LEU A N 1
ATOM 578 C CA . LEU A 1 73 ? -0.239 5.216 11.279 1.00 95.56 73 LEU A CA 1
ATOM 579 C C . LEU A 1 73 ? -0.252 4.885 12.776 1.00 95.56 73 LEU A C 1
ATOM 581 O O . LEU A 1 73 ? -1.298 4.950 13.431 1.00 95.56 73 LEU A O 1
ATOM 585 N N . THR A 1 74 ? 0.913 4.547 13.325 1.00 97.06 74 THR A N 1
ATOM 586 C CA . THR A 1 74 ? 1.061 4.170 14.734 1.00 97.06 74 THR A CA 1
ATOM 587 C C . THR A 1 74 ? 0.774 5.358 15.646 1.00 97.06 74 THR A C 1
ATOM 589 O O . THR A 1 74 ? -0.041 5.243 16.563 1.00 97.06 74 THR A O 1
ATOM 592 N N . ILE A 1 75 ? 1.374 6.521 15.372 1.00 97.31 75 ILE A N 1
ATOM 593 C CA . ILE A 1 75 ? 1.158 7.745 16.156 1.00 97.31 75 ILE A CA 1
ATOM 594 C C . ILE A 1 75 ? -0.311 8.167 16.087 1.00 97.31 75 ILE A C 1
ATOM 596 O O . ILE A 1 75 ? -0.914 8.423 17.129 1.00 97.31 75 ILE A O 1
ATOM 600 N N . SER A 1 76 ? -0.921 8.179 14.898 1.00 96.31 76 SER A N 1
ATOM 601 C CA . SER A 1 76 ? -2.346 8.493 14.739 1.00 96.31 76 SER A CA 1
ATOM 602 C C . SER A 1 76 ? -3.233 7.555 15.561 1.00 96.31 76 SER A C 1
ATOM 604 O O . SER A 1 76 ? -4.141 8.019 16.251 1.00 96.31 76 SER A O 1
ATOM 606 N N . SER A 1 77 ? -2.939 6.253 15.556 1.00 96.12 77 SER A N 1
ATOM 607 C CA . SER A 1 77 ? -3.682 5.262 16.343 1.00 96.12 77 SER A CA 1
ATOM 608 C C . SER A 1 77 ? -3.547 5.512 17.848 1.00 96.12 77 SER A C 1
ATOM 610 O O . SER A 1 77 ? -4.548 5.517 18.565 1.00 96.12 77 SER A O 1
ATOM 612 N N . ILE A 1 78 ? -2.331 5.789 18.331 1.00 97.56 78 ILE A N 1
ATOM 613 C CA . ILE A 1 78 ? -2.071 6.121 19.741 1.00 97.56 78 ILE A CA 1
ATOM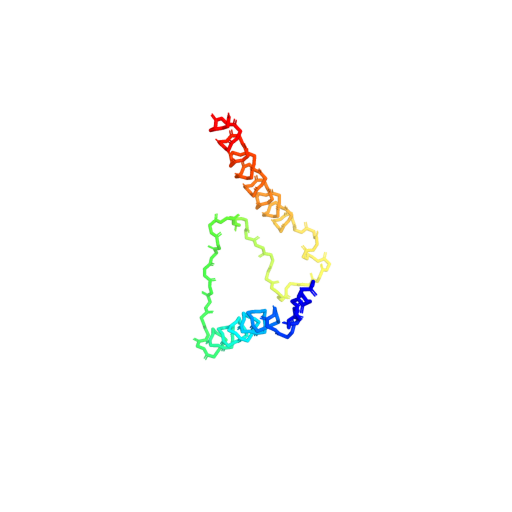 614 C C . ILE A 1 78 ? -2.834 7.385 20.152 1.00 97.56 78 ILE A C 1
ATOM 616 O O . ILE A 1 78 ? -3.466 7.399 21.209 1.00 97.56 78 ILE A O 1
ATOM 620 N N . VAL A 1 79 ? -2.818 8.430 19.319 1.00 96.94 79 VAL A N 1
ATOM 621 C CA . VAL A 1 79 ? -3.537 9.687 19.580 1.00 96.94 79 VAL A CA 1
ATOM 622 C C . VAL A 1 79 ? -5.040 9.440 19.695 1.00 96.94 79 VAL A C 1
ATOM 624 O O . VAL A 1 79 ? -5.661 9.909 20.649 1.00 96.94 79 VAL A O 1
ATOM 627 N N . ILE A 1 80 ? -5.629 8.671 18.777 1.00 96.19 80 ILE A N 1
ATOM 628 C CA . ILE A 1 80 ? -7.058 8.331 18.826 1.00 96.19 80 ILE A CA 1
ATOM 629 C C . ILE A 1 80 ? -7.385 7.569 20.114 1.00 96.19 80 ILE A C 1
ATOM 631 O O . ILE A 1 80 ? -8.322 7.941 20.822 1.00 96.19 80 ILE A O 1
ATOM 635 N N . LEU A 1 81 ? -6.598 6.547 20.457 1.00 95.81 81 LEU A N 1
ATOM 636 C CA . LEU A 1 81 ? -6.799 5.767 21.681 1.00 95.81 81 LEU A CA 1
ATOM 637 C C . LEU A 1 81 ? -6.690 6.636 22.938 1.00 95.81 81 LEU A C 1
ATOM 639 O O . LEU A 1 81 ? -7.508 6.509 23.851 1.00 95.81 81 LEU A O 1
ATOM 643 N N . TYR A 1 82 ? -5.722 7.552 22.974 1.00 95.81 82 TYR A N 1
ATOM 644 C CA . TYR A 1 82 ? -5.571 8.508 24.065 1.00 95.81 82 TYR A CA 1
ATOM 645 C C . TYR A 1 82 ? -6.799 9.422 24.200 1.00 95.81 82 TYR A C 1
ATOM 647 O O . TYR A 1 82 ? -7.316 9.605 25.305 1.00 95.81 82 TYR A O 1
ATOM 655 N N . LEU A 1 83 ? -7.310 9.957 23.086 1.00 96.00 83 LEU A N 1
ATOM 656 C CA . LEU A 1 83 ? -8.498 10.815 23.076 1.00 96.00 83 LEU A CA 1
ATOM 657 C C . LEU A 1 83 ? -9.762 10.072 23.524 1.00 96.00 83 LEU A C 1
ATOM 659 O O . LEU A 1 83 ? -10.546 10.622 24.299 1.00 96.00 83 LEU A O 1
ATOM 663 N N . VAL A 1 84 ? -9.953 8.830 23.072 1.00 95.56 84 VAL A N 1
ATOM 664 C CA . VAL A 1 84 ? -11.078 7.979 23.493 1.00 95.56 84 VAL A CA 1
ATOM 665 C C . VAL A 1 84 ? -11.005 7.703 24.993 1.00 95.56 84 VAL A C 1
ATOM 667 O O . VAL A 1 84 ? -11.998 7.881 25.699 1.00 95.56 84 VAL A O 1
ATOM 670 N N . ARG A 1 85 ? -9.817 7.355 25.501 1.00 90.06 85 ARG A N 1
ATOM 671 C CA . ARG A 1 85 ? -9.607 7.094 26.930 1.00 90.06 85 ARG A CA 1
ATOM 672 C C . ARG A 1 85 ? -9.846 8.327 27.800 1.00 90.06 85 ARG A C 1
ATOM 674 O O . ARG A 1 85 ? -10.295 8.171 28.921 1.00 90.06 85 ARG A O 1
ATOM 681 N N . LYS A 1 86 ? -9.569 9.539 27.309 1.00 76.62 86 LYS A N 1
ATOM 682 C CA . LYS A 1 86 ? -9.832 10.788 28.046 1.00 76.62 86 LYS A CA 1
ATOM 683 C C . LYS A 1 86 ? -11.324 11.158 28.101 1.00 76.62 86 LYS A C 1
ATOM 685 O O . LYS A 1 86 ? -11.723 11.931 28.965 1.00 76.62 86 LYS A O 1
ATOM 690 N N . LYS A 1 87 ? -12.133 10.667 27.157 1.00 65.50 87 LYS A N 1
ATOM 691 C CA . LYS A 1 87 ? -13.588 10.901 27.118 1.00 65.50 87 LYS A CA 1
ATOM 692 C C . LYS A 1 87 ? -14.399 9.914 27.966 1.00 65.50 87 LYS A C 1
ATOM 694 O O . LYS A 1 87 ? -15.586 10.167 28.154 1.00 65.50 87 LYS A O 1
ATOM 699 N N . THR A 1 88 ? -13.786 8.816 28.408 1.00 53.22 88 THR A N 1
ATOM 700 C CA . THR A 1 88 ? -14.391 7.817 29.306 1.00 53.22 88 THR A CA 1
ATOM 701 C C . THR A 1 88 ? -13.968 8.115 30.734 1.00 53.22 88 THR A C 1
ATOM 703 O O . THR A 1 88 ? -14.832 8.017 31.627 1.00 53.22 88 THR A O 1
#

Secondary structure (DSSP, 8-state):
-------THHHHHHHHHHHHHHHHHHHHHHHTT--PPPPTT--SPPPPTTS-HHHHTT-SHHHHHHHHHHHHHHHHHHHHHHHHHHH-

Radius of gyration: 20.68 Å; chains: 1; bounding box: 56×32×50 Å

Sequence (88 aa):
METIKINRFSNYIPILSTIFLTWLFASMIIYVDIRPGQPPITPFQEPEPSTPPGQALLNPAPYLNTILFISVLTISSIVILYLVRKKT